Protein AF-E0QM91-F1 (afdb_monomer_lite)

Radius of gyration: 15.09 Å; chains: 1; bounding box: 38×34×33 Å

pLDDT: mean 83.11, std 16.15, range [39.44, 97.19]

Structure (mmCIF, N/CA/C/O backbone):
data_AF-E0QM91-F1
#
_entry.id   AF-E0QM91-F1
#
loop_
_atom_site.group_PDB
_atom_site.id
_atom_site.type_symbol
_atom_site.label_atom_id
_atom_site.label_alt_id
_atom_site.label_comp_id
_atom_site.label_asym_id
_atom_site.label_entity_id
_atom_site.label_seq_id
_atom_site.pdbx_PDB_ins_code
_atom_site.Cartn_x
_atom_site.Cartn_y
_atom_site.Cartn_z
_atom_site.occupancy
_atom_site.B_iso_or_equiv
_atom_site.auth_seq_id
_atom_site.auth_comp_id
_atom_site.auth_asym_id
_atom_site.auth_atom_id
_atom_site.pdbx_PDB_model_num
ATOM 1 N N . MET A 1 1 ? -12.490 -4.881 -12.254 1.00 43.03 1 MET A N 1
ATOM 2 C CA . MET A 1 1 ? -11.161 -4.241 -12.422 1.00 43.03 1 MET A CA 1
ATOM 3 C C . MET A 1 1 ? -10.152 -4.594 -11.308 1.00 43.03 1 MET A C 1
ATOM 5 O O . MET A 1 1 ? -9.103 -3.972 -11.248 1.00 43.03 1 MET A O 1
ATOM 9 N N . GLN A 1 2 ? -10.415 -5.591 -10.444 1.00 42.97 2 GLN A N 1
ATOM 10 C CA . GLN A 1 2 ? -9.441 -6.113 -9.457 1.00 42.97 2 GLN A CA 1
ATOM 11 C C . GLN A 1 2 ? -8.647 -7.316 -10.002 1.00 42.97 2 GLN A C 1
ATOM 13 O O . GLN A 1 2 ? -7.435 -7.373 -9.828 1.00 42.97 2 GLN A O 1
ATOM 18 N N . ASP A 1 3 ? -9.294 -8.170 -10.799 1.00 46.38 3 ASP A N 1
ATOM 19 C CA . ASP A 1 3 ? -8.733 -9.410 -11.367 1.00 46.38 3 ASP A CA 1
ATOM 20 C C . ASP A 1 3 ? -7.465 -9.205 -12.237 1.00 46.38 3 ASP A C 1
ATOM 22 O O . ASP A 1 3 ? -6.565 -10.039 -12.276 1.00 46.38 3 ASP A O 1
ATOM 26 N N . SER A 1 4 ? -7.320 -8.043 -12.893 1.00 54.34 4 SER A N 1
ATOM 27 C CA . SER A 1 4 ? -6.125 -7.731 -13.698 1.00 54.34 4 SER A CA 1
ATOM 28 C C . SER A 1 4 ? -4.903 -7.340 -12.861 1.00 54.34 4 SER A C 1
ATOM 30 O O . SER A 1 4 ? -3.783 -7.493 -13.336 1.00 54.34 4 SER A O 1
ATOM 32 N N . LYS A 1 5 ? -5.089 -6.821 -11.639 1.00 54.06 5 LYS A N 1
ATOM 33 C CA . LYS A 1 5 ? -3.975 -6.474 -10.739 1.00 54.06 5 LYS A CA 1
ATOM 34 C C . LYS A 1 5 ? -3.502 -7.694 -9.950 1.00 54.06 5 LYS A C 1
ATOM 36 O O . LYS A 1 5 ? -2.310 -7.849 -9.720 1.00 54.06 5 LYS A O 1
ATOM 41 N N . GLU A 1 6 ? -4.422 -8.590 -9.606 1.00 56.53 6 GLU A N 1
ATOM 42 C CA . GLU A 1 6 ? -4.122 -9.834 -8.891 1.00 56.53 6 GLU A CA 1
ATOM 43 C C . GLU A 1 6 ? -3.217 -10.765 -9.713 1.00 56.53 6 GLU A C 1
ATOM 45 O O . GLU A 1 6 ? -2.222 -11.274 -9.199 1.00 56.53 6 GLU A O 1
ATOM 50 N N . LYS A 1 7 ? -3.472 -10.886 -11.023 1.00 57.78 7 LYS A N 1
ATOM 51 C CA . LYS A 1 7 ? -2.634 -11.673 -11.947 1.00 57.78 7 LYS A CA 1
ATOM 52 C C . LYS A 1 7 ? -1.210 -11.124 -12.097 1.00 57.78 7 LYS A C 1
ATOM 54 O O . LYS A 1 7 ? -0.276 -11.908 -12.243 1.00 57.78 7 LYS A O 1
ATOM 59 N N . ARG A 1 8 ? -1.033 -9.800 -11.998 1.00 65.06 8 ARG A N 1
ATOM 60 C CA . ARG A 1 8 ? 0.285 -9.133 -12.041 1.00 65.06 8 ARG A CA 1
ATOM 61 C C . ARG A 1 8 ? 1.116 -9.415 -10.793 1.00 65.06 8 ARG A C 1
ATOM 63 O O . ARG A 1 8 ? 2.322 -9.615 -10.875 1.00 65.06 8 ARG A O 1
ATOM 70 N N . VAL A 1 9 ? 0.473 -9.495 -9.627 1.00 59.69 9 VAL A N 1
ATOM 71 C CA . VAL A 1 9 ? 1.171 -9.864 -8.387 1.00 59.69 9 VAL A CA 1
ATOM 72 C C . VAL A 1 9 ? 1.727 -11.283 -8.487 1.00 59.69 9 VAL A C 1
ATOM 74 O O . VAL A 1 9 ? 2.827 -11.518 -8.013 1.00 59.69 9 VAL A O 1
ATOM 77 N N . LEU A 1 10 ? 1.031 -12.215 -9.142 1.00 57.16 10 LEU A N 1
ATOM 78 C CA . LEU A 1 10 ? 1.484 -13.604 -9.283 1.00 57.16 10 LEU A CA 1
ATOM 79 C C . LEU A 1 10 ? 2.685 -13.776 -10.237 1.00 57.16 10 LEU A C 1
ATOM 81 O O . LEU A 1 10 ? 3.528 -14.639 -9.989 1.00 57.16 10 LEU A O 1
ATOM 85 N N . SER A 1 11 ? 2.801 -12.969 -11.300 1.00 53.53 11 SER A N 1
ATOM 86 C CA . SER A 1 11 ? 3.925 -13.039 -12.256 1.00 53.53 11 SER A CA 1
ATOM 87 C C . SER A 1 11 ? 5.236 -12.488 -11.671 1.00 53.53 11 SER A C 1
ATOM 89 O O . SER A 1 11 ? 6.311 -13.031 -11.933 1.00 53.53 11 SER A O 1
ATOM 91 N N . ALA A 1 12 ? 5.147 -11.462 -10.821 1.00 55.25 12 ALA A N 1
ATOM 92 C CA . ALA A 1 12 ? 6.276 -10.762 -10.202 1.00 55.25 12 ALA A CA 1
ATOM 93 C C . ALA A 1 12 ? 7.141 -11.627 -9.260 1.00 55.25 12 ALA A C 1
ATOM 95 O O . ALA A 1 12 ? 8.349 -11.419 -9.113 1.00 55.25 12 ALA A O 1
ATOM 96 N N . VAL A 1 13 ? 6.514 -12.609 -8.607 1.00 50.59 13 VAL A N 1
ATOM 97 C CA . VAL A 1 13 ? 7.050 -13.370 -7.456 1.00 50.59 13 VAL A CA 1
ATOM 98 C C . VAL A 1 13 ? 8.204 -14.285 -7.820 1.00 50.59 13 VAL A C 1
ATOM 100 O O . VAL A 1 13 ? 9.036 -14.611 -6.979 1.00 50.59 13 VAL A O 1
ATOM 103 N N . TRP A 1 14 ? 8.312 -14.663 -9.088 1.00 45.75 14 TRP A N 1
ATOM 104 C CA . TRP A 1 14 ? 9.336 -15.596 -9.538 1.00 45.75 14 TRP A CA 1
ATOM 105 C C . TRP A 1 14 ? 10.741 -14.981 -9.631 1.00 45.75 14 TRP A C 1
ATOM 107 O O . TRP A 1 14 ? 11.690 -15.699 -9.944 1.00 45.75 14 TRP A O 1
ATOM 117 N N . ARG A 1 15 ? 10.919 -13.673 -9.375 1.00 53.00 15 ARG A N 1
ATOM 118 C CA . ARG A 1 15 ? 12.205 -12.992 -9.626 1.00 53.00 15 ARG A CA 1
ATOM 119 C C . ARG A 1 15 ? 12.658 -11.985 -8.560 1.00 53.00 15 ARG A C 1
ATOM 121 O O . ARG A 1 15 ? 13.628 -11.269 -8.789 1.00 53.00 15 ARG A O 1
ATOM 128 N N . THR A 1 16 ? 12.033 -11.902 -7.390 1.00 48.38 16 THR A N 1
ATOM 129 C CA . THR A 1 16 ? 12.380 -10.931 -6.329 1.00 48.38 16 THR A CA 1
ATOM 130 C C . THR A 1 16 ? 13.664 -11.309 -5.581 1.00 48.38 16 THR A C 1
ATOM 132 O O . THR A 1 16 ? 13.635 -11.858 -4.486 1.00 48.38 16 THR A O 1
ATOM 135 N N . GLY A 1 17 ? 14.828 -11.019 -6.172 1.00 45.28 17 GLY A N 1
ATOM 136 C CA . GLY A 1 17 ? 16.108 -11.389 -5.556 1.00 45.28 17 GLY A CA 1
ATOM 137 C C . GLY A 1 17 ? 17.348 -10.581 -5.936 1.00 45.28 17 GLY A C 1
ATOM 138 O O . GLY A 1 17 ? 18.447 -11.071 -5.690 1.00 45.28 17 GLY A O 1
ATOM 139 N N . ARG A 1 18 ? 17.251 -9.380 -6.532 1.00 51.16 18 ARG A N 1
ATOM 140 C CA . ARG A 1 18 ? 18.454 -8.578 -6.854 1.00 51.16 18 ARG A CA 1
ATOM 141 C C . ARG A 1 18 ? 18.307 -7.074 -6.598 1.00 51.16 18 ARG A C 1
ATOM 143 O O . ARG A 1 18 ? 17.949 -6.314 -7.480 1.00 51.16 18 ARG A O 1
ATOM 150 N N . GLY A 1 19 ? 18.666 -6.692 -5.371 1.00 53.88 19 GLY A N 1
ATOM 151 C CA . GLY A 1 19 ? 19.575 -5.585 -5.047 1.00 53.88 19 GLY A CA 1
ATOM 152 C C . GLY A 1 19 ? 19.335 -4.211 -5.676 1.00 53.88 19 GLY A C 1
ATOM 153 O O . GLY A 1 19 ? 19.836 -3.914 -6.754 1.00 53.88 19 GLY A O 1
ATOM 154 N N . SER A 1 20 ? 18.742 -3.326 -4.885 1.00 55.28 20 SER A N 1
ATOM 155 C CA . SER A 1 20 ? 18.728 -1.876 -5.059 1.00 55.28 20 SER A CA 1
ATOM 156 C C . SER A 1 20 ? 20.150 -1.287 -5.001 1.00 55.28 20 SER A C 1
ATOM 158 O O . SER A 1 20 ? 20.739 -1.095 -3.936 1.00 55.28 20 SER A O 1
ATOM 160 N N . ARG A 1 21 ? 20.723 -1.000 -6.174 1.00 51.53 21 ARG A N 1
ATOM 161 C CA . ARG A 1 21 ? 21.932 -0.180 -6.371 1.00 51.53 21 ARG A CA 1
ATOM 162 C C . ARG A 1 21 ? 21.663 0.872 -7.448 1.00 51.53 21 ARG A C 1
ATOM 164 O O . ARG A 1 21 ? 20.679 0.786 -8.174 1.00 51.53 21 ARG A O 1
ATOM 171 N N . HIS A 1 22 ? 22.520 1.893 -7.480 1.00 39.44 22 HIS A N 1
ATOM 172 C CA . HIS A 1 22 ? 22.502 3.038 -8.398 1.00 39.44 22 HIS A CA 1
ATOM 173 C C . HIS A 1 22 ? 21.945 2.662 -9.79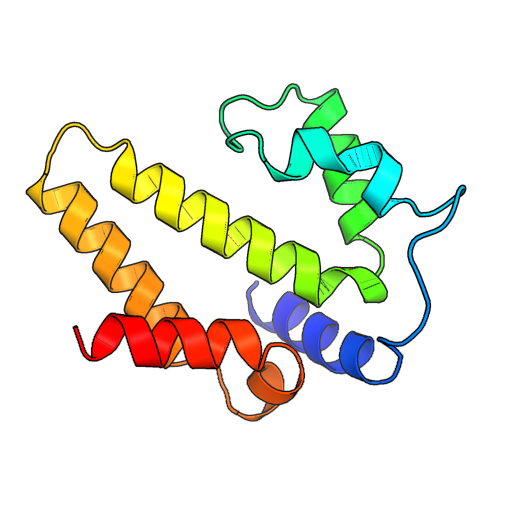0 1.00 39.44 22 HIS A C 1
ATOM 175 O O . HIS A 1 22 ? 22.551 1.859 -10.490 1.00 39.44 22 HIS A O 1
ATOM 181 N N . GLY A 1 23 ? 20.774 3.202 -10.152 1.00 59.69 23 GLY A N 1
ATOM 182 C CA . GLY A 1 23 ? 20.027 2.817 -11.364 1.00 59.69 23 GLY A CA 1
ATOM 183 C C . GLY A 1 23 ? 18.671 2.149 -11.099 1.00 59.69 23 GLY A C 1
ATOM 184 O O . GLY A 1 23 ? 17.866 2.057 -12.017 1.00 59.69 23 GLY A O 1
ATOM 185 N N . ASP A 1 24 ? 18.386 1.746 -9.856 1.00 76.12 24 ASP A N 1
ATOM 186 C CA . ASP A 1 24 ? 17.076 1.211 -9.461 1.00 76.12 24 ASP A CA 1
ATOM 187 C C . ASP A 1 24 ? 15.958 2.280 -9.570 1.00 76.12 24 ASP A C 1
ATOM 189 O O . ASP A 1 24 ? 16.018 3.301 -8.863 1.00 76.12 24 ASP A O 1
ATOM 193 N N . PRO A 1 25 ? 14.918 2.058 -10.403 1.00 82.75 25 PRO A N 1
ATOM 194 C CA . PRO A 1 25 ? 13.767 2.953 -10.517 1.00 82.75 25 PRO A CA 1
ATOM 195 C C . PRO A 1 25 ? 13.094 3.269 -9.171 1.00 82.75 25 PRO A C 1
ATOM 197 O O . PRO A 1 25 ? 12.672 4.410 -8.954 1.00 82.75 25 PRO A O 1
ATOM 200 N N . LEU A 1 26 ? 13.068 2.319 -8.223 1.00 84.62 26 LEU A N 1
ATOM 201 C CA . LEU A 1 26 ? 12.501 2.517 -6.882 1.00 84.62 26 LEU A CA 1
ATOM 202 C C . LEU A 1 26 ? 13.287 3.540 -6.062 1.00 84.62 26 LEU A C 1
ATOM 204 O O . LEU A 1 26 ? 12.701 4.329 -5.310 1.00 84.62 26 LEU A O 1
ATOM 208 N N . TYR A 1 27 ? 14.612 3.578 -6.218 1.00 85.19 27 TYR A N 1
ATOM 209 C CA . TYR A 1 27 ? 15.448 4.558 -5.530 1.00 85.19 27 TYR A CA 1
ATOM 210 C C . TYR A 1 27 ? 15.065 5.988 -5.944 1.00 85.19 27 TYR A C 1
ATOM 212 O O . TYR A 1 27 ? 14.968 6.881 -5.098 1.00 85.19 27 TYR A O 1
ATOM 220 N N . GLY A 1 28 ? 14.742 6.186 -7.228 1.00 85.12 28 GLY A N 1
ATOM 221 C CA . GLY A 1 28 ? 14.328 7.469 -7.803 1.00 85.12 28 GLY A CA 1
ATOM 222 C C . GLY A 1 28 ? 12.937 7.968 -7.385 1.00 85.12 28 GLY A C 1
ATOM 223 O O . GLY A 1 28 ? 12.635 9.147 -7.608 1.00 85.12 28 GLY A O 1
ATOM 224 N N . VAL A 1 29 ? 12.102 7.111 -6.782 1.00 90.06 29 VAL A N 1
ATOM 225 C CA . VAL A 1 29 ? 10.752 7.447 -6.277 1.00 90.06 29 VAL A CA 1
ATOM 226 C C . VAL A 1 29 ? 10.593 7.232 -4.768 1.00 90.06 29 VAL A C 1
ATOM 228 O O . VAL A 1 29 ? 9.508 7.419 -4.220 1.00 90.06 29 VAL A O 1
ATOM 231 N N . ARG A 1 30 ? 11.677 6.921 -4.043 1.00 89.12 30 ARG A N 1
ATOM 232 C CA . ARG A 1 30 ? 11.662 6.633 -2.595 1.00 89.12 30 ARG A CA 1
ATOM 233 C C . ARG A 1 30 ? 10.962 7.696 -1.742 1.00 89.12 30 ARG A C 1
ATOM 235 O O . ARG A 1 30 ? 10.358 7.357 -0.725 1.00 89.12 30 ARG A O 1
ATOM 242 N N . ARG A 1 31 ? 11.077 8.980 -2.102 1.00 90.56 31 ARG A N 1
ATOM 243 C CA . ARG A 1 31 ? 10.384 10.068 -1.389 1.00 90.56 31 ARG A CA 1
ATOM 244 C C . ARG A 1 31 ? 8.884 10.034 -1.677 1.00 90.56 31 ARG A C 1
ATOM 246 O O . ARG A 1 31 ? 8.101 10.060 -0.737 1.00 90.56 31 ARG A O 1
ATOM 253 N N . THR A 1 32 ? 8.515 9.890 -2.948 1.00 92.88 32 THR A N 1
ATOM 254 C CA . THR A 1 32 ? 7.132 9.777 -3.430 1.00 92.88 32 THR A CA 1
ATOM 255 C C . THR A 1 32 ? 6.394 8.609 -2.780 1.00 92.88 32 THR A C 1
ATOM 257 O O . THR A 1 32 ? 5.265 8.775 -2.333 1.00 92.88 32 THR A O 1
ATOM 260 N N . LEU A 1 33 ? 7.066 7.465 -2.608 1.00 90.88 33 LEU A N 1
ATOM 261 C CA . LEU A 1 33 ? 6.512 6.285 -1.934 1.00 90.88 33 LEU A CA 1
ATOM 262 C C . LEU A 1 33 ? 6.049 6.552 -0.489 1.00 90.88 33 LEU A C 1
ATOM 264 O O . LEU A 1 33 ? 5.182 5.849 0.014 1.00 90.88 33 LEU A O 1
ATOM 268 N N . LYS A 1 34 ? 6.602 7.551 0.203 1.00 89.06 34 LYS A N 1
ATOM 269 C CA . LYS A 1 34 ? 6.212 7.876 1.590 1.00 89.06 34 LYS A CA 1
ATOM 270 C C . LYS A 1 34 ? 5.259 9.058 1.682 1.00 89.06 34 LYS A C 1
ATOM 272 O O . LYS A 1 34 ? 4.717 9.333 2.750 1.00 89.06 34 LYS A O 1
ATOM 277 N N . THR A 1 35 ? 5.098 9.792 0.592 1.00 91.06 35 THR A N 1
ATOM 278 C CA . THR A 1 35 ? 4.185 10.923 0.540 1.00 91.06 35 THR A CA 1
ATOM 279 C C . THR A 1 35 ? 2.756 10.398 0.439 1.00 91.06 35 THR A C 1
ATOM 281 O O . THR A 1 35 ? 2.494 9.390 -0.217 1.00 91.06 35 THR A O 1
ATOM 284 N N . GLY A 1 36 ? 1.824 11.065 1.121 1.00 86.81 36 GLY A N 1
ATOM 285 C CA . GLY A 1 36 ? 0.406 10.735 0.999 1.00 86.81 36 GLY A CA 1
ATOM 286 C C . GLY A 1 36 ? -0.056 10.934 -0.443 1.00 86.81 36 GLY A C 1
ATOM 287 O O . GLY A 1 36 ? 0.302 11.948 -1.037 1.00 86.81 36 GLY A O 1
ATOM 288 N N . ALA A 1 37 ? -0.852 10.017 -0.992 1.00 87.75 37 ALA A N 1
ATOM 289 C CA . ALA A 1 37 ? -1.326 10.091 -2.378 1.00 87.75 37 ALA A CA 1
ATOM 290 C C . ALA A 1 37 ? -2.028 11.428 -2.691 1.00 87.75 37 ALA A C 1
ATOM 292 O O . ALA A 1 37 ? -1.870 11.984 -3.769 1.00 87.75 37 ALA A O 1
ATOM 293 N N . ASN A 1 38 ? -2.715 12.001 -1.700 1.00 86.56 38 ASN A N 1
ATOM 294 C CA . ASN A 1 38 ? -3.394 13.294 -1.788 1.00 86.56 38 ASN A CA 1
ATOM 295 C C . ASN A 1 38 ? -2.463 14.525 -1.771 1.00 86.56 38 ASN A C 1
ATOM 297 O O . ASN A 1 38 ? -2.945 15.649 -1.857 1.00 86.56 38 ASN A O 1
ATOM 301 N N . LEU A 1 39 ? -1.160 14.328 -1.570 1.00 88.38 39 LEU A N 1
ATOM 302 C CA . LEU A 1 39 ? -0.138 15.380 -1.522 1.00 88.38 39 LEU A CA 1
ATOM 303 C C . LEU A 1 39 ? 0.847 15.276 -2.692 1.00 88.38 39 LEU A C 1
ATOM 305 O O . LEU A 1 39 ? 1.808 16.044 -2.750 1.00 88.38 39 LEU A O 1
ATOM 309 N N . LEU A 1 40 ? 0.655 14.301 -3.580 1.00 90.88 40 LEU A N 1
ATOM 310 C CA . LEU A 1 40 ? 1.485 14.143 -4.761 1.00 90.88 40 LEU A CA 1
ATOM 311 C C . LEU A 1 40 ? 1.098 15.179 -5.808 1.00 90.88 40 LEU A C 1
ATOM 313 O O . LEU A 1 40 ? -0.082 15.417 -6.058 1.00 90.88 40 LEU A O 1
ATOM 317 N N . THR A 1 41 ? 2.103 15.775 -6.442 1.00 94.56 41 THR A N 1
ATOM 318 C CA . THR A 1 41 ? 1.867 16.500 -7.690 1.00 94.56 41 THR A CA 1
ATOM 319 C C . THR A 1 41 ? 1.578 15.504 -8.809 1.00 94.56 41 THR A C 1
ATOM 321 O O . THR A 1 41 ? 2.023 14.358 -8.755 1.00 94.56 41 THR A O 1
ATOM 324 N N . GLU A 1 42 ? 0.888 15.948 -9.855 1.00 92.31 42 GLU A N 1
ATOM 325 C CA . GLU A 1 42 ? 0.584 15.123 -11.032 1.00 92.31 42 GLU A CA 1
ATOM 326 C C . GLU A 1 42 ? 1.844 14.447 -11.599 1.00 92.31 42 GLU A C 1
ATOM 328 O O . GLU A 1 42 ? 1.922 13.225 -11.663 1.00 92.31 42 GLU A O 1
ATOM 333 N N . LYS A 1 43 ? 2.919 15.217 -11.810 1.00 93.12 43 LYS A N 1
ATOM 334 C CA . LYS A 1 43 ? 4.223 14.691 -12.257 1.00 93.12 43 LYS A CA 1
ATOM 335 C C . LYS A 1 43 ? 4.826 13.638 -11.319 1.00 93.12 43 LYS A C 1
ATOM 337 O O . LYS A 1 43 ? 5.564 12.756 -11.754 1.00 93.12 43 LYS A O 1
ATOM 342 N N . GLN A 1 44 ? 4.593 13.751 -10.008 1.00 93.44 44 GLN A N 1
ATOM 343 C CA . GLN A 1 44 ? 5.064 12.754 -9.042 1.00 93.44 44 GLN A CA 1
ATOM 344 C C . GLN A 1 44 ? 4.236 11.471 -9.113 1.00 93.44 44 GLN A C 1
ATOM 346 O O . GLN A 1 44 ? 4.817 10.392 -8.985 1.00 93.44 44 GLN A O 1
ATOM 351 N N . ALA A 1 45 ? 2.921 11.594 -9.309 1.00 92.56 45 ALA A N 1
ATOM 352 C CA . ALA A 1 45 ? 2.021 10.467 -9.504 1.00 92.56 45 ALA A CA 1
ATOM 353 C C . ALA A 1 45 ? 2.362 9.717 -10.800 1.00 92.56 45 ALA A C 1
ATOM 355 O O . ALA A 1 45 ? 2.627 8.522 -10.736 1.00 92.56 45 ALA A O 1
ATOM 356 N N . GLU A 1 46 ? 2.520 10.418 -11.925 1.00 92.88 46 GLU A N 1
ATOM 357 C CA . GLU A 1 46 ? 2.918 9.831 -13.215 1.00 92.88 46 GLU A CA 1
ATOM 358 C C . GLU A 1 46 ? 4.241 9.063 -13.119 1.00 92.88 46 GLU A C 1
ATOM 360 O O . GLU A 1 46 ? 4.359 7.924 -13.572 1.00 92.88 46 GLU A O 1
ATOM 365 N N . LYS A 1 47 ? 5.255 9.657 -12.476 1.00 91.62 47 LYS A N 1
ATOM 366 C CA . LYS A 1 47 ? 6.548 8.989 -12.283 1.00 91.62 47 LYS A CA 1
ATOM 367 C C . LYS A 1 47 ? 6.410 7.725 -11.434 1.00 91.62 47 LYS A C 1
ATOM 369 O O . LYS A 1 47 ? 7.126 6.754 -11.663 1.00 91.62 47 LYS A O 1
ATOM 374 N N . LEU A 1 48 ? 5.537 7.746 -10.429 1.00 92.69 48 LEU A N 1
ATOM 375 C CA . LEU A 1 48 ? 5.290 6.591 -9.575 1.00 92.69 48 LEU A CA 1
ATOM 376 C C . LEU A 1 48 ? 4.542 5.487 -10.335 1.00 92.69 48 LEU A C 1
ATOM 378 O O . LEU A 1 48 ? 4.933 4.327 -10.249 1.00 92.69 48 LEU A O 1
ATOM 382 N N . GLU A 1 49 ? 3.530 5.850 -11.122 1.00 91.88 49 GLU A N 1
ATOM 383 C CA . GLU A 1 49 ? 2.793 4.928 -11.990 1.00 91.88 49 GLU A CA 1
ATOM 384 C C . GLU A 1 49 ? 3.704 4.279 -13.035 1.00 91.88 49 GLU A C 1
ATOM 386 O O . GLU A 1 49 ? 3.644 3.067 -13.221 1.00 91.88 49 GLU A O 1
ATOM 391 N N . ALA A 1 50 ? 4.620 5.042 -13.640 1.00 92.00 50 ALA A N 1
ATOM 392 C CA . ALA A 1 50 ? 5.614 4.504 -14.567 1.00 92.00 50 ALA A CA 1
ATOM 393 C C . ALA A 1 50 ? 6.520 3.445 -13.912 1.00 92.00 50 ALA A C 1
ATOM 395 O O . ALA A 1 50 ? 6.884 2.463 -14.553 1.00 92.00 50 ALA A O 1
ATOM 396 N N . VAL A 1 51 ? 6.862 3.606 -12.627 1.00 90.50 51 VAL A N 1
ATOM 397 C CA . VAL A 1 51 ? 7.628 2.597 -11.874 1.00 90.50 51 VAL A CA 1
ATOM 398 C C . VAL A 1 51 ? 6.775 1.363 -11.568 1.00 90.50 51 VAL A C 1
ATOM 400 O O . VAL A 1 51 ? 7.276 0.245 -11.668 1.00 90.50 51 VAL A O 1
ATOM 403 N N . PHE A 1 52 ? 5.497 1.542 -11.229 1.00 90.75 52 PHE A N 1
ATOM 404 C CA . PHE A 1 52 ? 4.560 0.443 -10.963 1.00 90.75 52 PHE A CA 1
ATOM 405 C C . PHE A 1 52 ? 4.042 -0.265 -12.221 1.00 90.75 52 PHE A C 1
ATOM 407 O O . PHE A 1 52 ? 3.412 -1.317 -12.111 1.00 90.75 52 PHE A O 1
ATOM 414 N N . ALA A 1 53 ? 4.301 0.269 -13.415 1.00 89.62 53 ALA A N 1
ATOM 415 C CA . ALA A 1 53 ? 3.996 -0.411 -14.670 1.00 89.62 53 ALA A CA 1
ATOM 416 C C . ALA A 1 53 ? 4.808 -1.709 -14.833 1.00 89.62 53 ALA A C 1
ATOM 418 O O . ALA A 1 53 ? 4.323 -2.656 -15.449 1.00 89.62 53 ALA A O 1
ATOM 419 N N . ASP A 1 54 ? 6.002 -1.780 -14.236 1.00 85.69 54 ASP A N 1
ATOM 420 C CA . ASP A 1 54 ? 6.787 -3.010 -14.162 1.00 85.69 54 ASP A CA 1
ATOM 421 C C . ASP A 1 54 ? 6.168 -3.977 -13.143 1.00 85.69 54 ASP A C 1
ATOM 423 O O . ASP A 1 54 ? 6.054 -3.667 -11.952 1.00 85.69 54 ASP A O 1
ATOM 427 N N . ASP A 1 55 ? 5.799 -5.173 -13.605 1.00 81.25 55 ASP A N 1
ATOM 428 C CA . ASP A 1 55 ? 5.268 -6.235 -12.753 1.00 81.25 55 ASP A CA 1
ATOM 429 C C . ASP A 1 55 ? 6.232 -6.586 -11.612 1.00 81.25 55 ASP A C 1
ATOM 431 O O . ASP A 1 55 ? 5.776 -6.917 -10.523 1.00 81.25 55 ASP A O 1
ATOM 435 N N . PHE A 1 56 ? 7.549 -6.412 -11.781 1.00 80.56 56 PHE A N 1
ATOM 436 C CA . PHE A 1 56 ? 8.527 -6.600 -10.706 1.00 80.56 56 PHE A CA 1
ATOM 437 C C . PHE 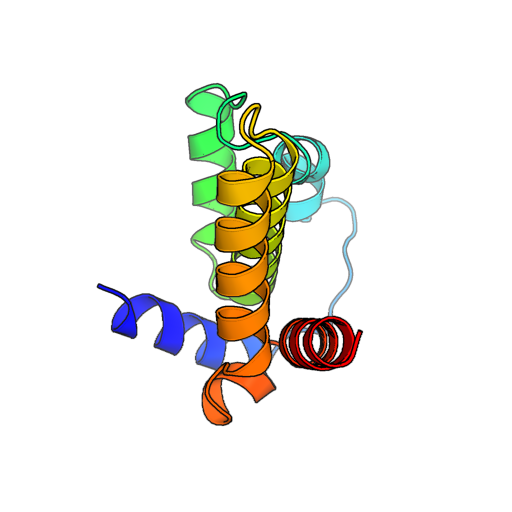A 1 56 ? 8.229 -5.751 -9.457 1.00 80.56 56 PHE A C 1
ATOM 439 O O . PHE A 1 56 ? 8.550 -6.150 -8.335 1.00 80.56 56 PHE A O 1
ATOM 446 N N . HIS A 1 57 ? 7.572 -4.602 -9.627 1.00 86.19 57 HIS A N 1
ATOM 447 C CA . HIS A 1 57 ? 7.202 -3.699 -8.541 1.00 86.19 57 HIS A CA 1
ATOM 448 C C . HIS A 1 57 ? 5.765 -3.883 -8.043 1.00 86.19 57 HIS A C 1
ATOM 450 O O . HIS A 1 57 ? 5.345 -3.136 -7.158 1.00 86.19 57 HIS A O 1
ATOM 456 N N . ALA A 1 58 ? 5.021 -4.887 -8.518 1.00 85.38 58 ALA A N 1
ATOM 457 C CA . ALA A 1 58 ? 3.642 -5.134 -8.091 1.00 85.38 58 ALA A CA 1
ATOM 458 C C . ALA A 1 58 ? 3.523 -5.345 -6.568 1.00 85.38 58 ALA A C 1
ATOM 460 O O .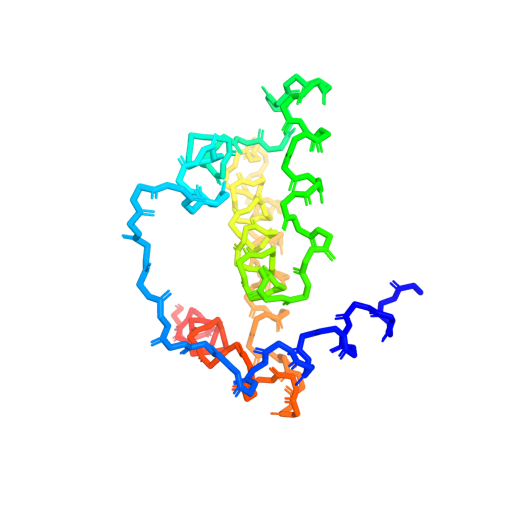 ALA A 1 58 ? 2.572 -4.880 -5.935 1.00 85.38 58 ALA A O 1
ATOM 461 N N . CYS A 1 59 ? 4.516 -5.990 -5.943 1.00 84.62 59 CYS A N 1
ATOM 462 C CA . CYS A 1 59 ? 4.540 -6.158 -4.490 1.00 84.62 59 CYS A CA 1
ATOM 463 C C . CYS A 1 59 ? 4.746 -4.835 -3.737 1.00 84.62 59 CYS A C 1
ATOM 465 O O . CYS A 1 59 ? 4.152 -4.613 -2.678 1.00 84.62 59 CYS A O 1
ATOM 467 N N . VAL A 1 60 ? 5.533 -3.925 -4.314 1.00 89.25 60 VAL A N 1
ATOM 468 C CA . VAL A 1 60 ? 5.770 -2.586 -3.772 1.00 89.25 60 VAL A CA 1
ATOM 469 C C . VAL A 1 60 ? 4.541 -1.699 -3.972 1.00 89.25 60 VAL A C 1
ATOM 471 O O . VAL A 1 60 ? 4.179 -0.980 -3.044 1.00 89.25 60 VAL A O 1
ATOM 474 N N . GLU A 1 61 ? 3.860 -1.791 -5.120 1.00 91.06 61 GLU A N 1
ATOM 475 C CA . GLU A 1 61 ? 2.575 -1.118 -5.368 1.00 91.06 61 GLU A CA 1
ATOM 476 C C . GLU A 1 61 ? 1.545 -1.535 -4.308 1.00 91.06 61 GLU A C 1
ATOM 478 O O . GLU A 1 61 ? 0.950 -0.683 -3.648 1.00 91.06 61 GLU A O 1
ATOM 483 N N . ALA A 1 62 ? 1.389 -2.841 -4.066 1.00 90.50 62 ALA A N 1
ATOM 484 C CA . ALA A 1 62 ? 0.452 -3.360 -3.069 1.00 90.50 62 ALA A CA 1
ATOM 485 C C . ALA A 1 62 ? 0.770 -2.866 -1.645 1.00 90.50 62 ALA A C 1
ATOM 487 O O . ALA A 1 62 ? -0.134 -2.481 -0.892 1.00 90.50 62 ALA A O 1
ATOM 488 N N . ALA A 1 63 ? 2.053 -2.838 -1.270 1.00 91.31 63 ALA A N 1
ATOM 489 C CA . ALA A 1 63 ? 2.488 -2.310 0.020 1.00 91.31 63 ALA A CA 1
ATOM 490 C C . ALA A 1 63 ? 2.248 -0.796 0.132 1.00 91.31 63 ALA A C 1
ATOM 492 O O . ALA A 1 63 ? 1.800 -0.320 1.177 1.00 91.31 63 ALA A O 1
ATOM 493 N N . TRP A 1 64 ? 2.496 -0.048 -0.946 1.00 94.25 64 TRP A N 1
ATOM 494 C CA . TRP A 1 64 ? 2.247 1.388 -1.010 1.00 94.25 64 TRP A CA 1
ATOM 495 C C . TRP A 1 64 ? 0.759 1.705 -0.854 1.00 94.25 64 TRP A C 1
ATOM 497 O O . TRP A 1 64 ? 0.414 2.495 0.018 1.00 94.25 64 TRP A O 1
ATOM 507 N N . ILE A 1 65 ? -0.127 1.042 -1.605 1.00 93.62 65 ILE A N 1
ATOM 508 C CA . ILE A 1 65 ? -1.587 1.214 -1.486 1.00 93.62 65 ILE A CA 1
ATOM 509 C C . ILE A 1 65 ? -2.043 0.939 -0.050 1.00 93.62 65 ILE A C 1
ATOM 511 O O . ILE A 1 65 ? -2.749 1.749 0.545 1.00 93.62 65 ILE A O 1
ATOM 515 N N . SER A 1 66 ? -1.572 -0.161 0.543 1.00 93.00 66 SER A N 1
ATOM 516 C CA . SER A 1 66 ? -1.906 -0.515 1.928 1.00 93.00 66 SER A CA 1
ATOM 517 C C . SER A 1 66 ? -1.471 0.578 2.910 1.00 93.00 66 SER A C 1
ATOM 519 O O . SER A 1 66 ? -2.230 0.960 3.799 1.00 93.00 66 SER A O 1
ATOM 521 N N . TYR A 1 67 ? -0.266 1.126 2.730 1.00 93.38 67 TYR A N 1
ATOM 522 C CA . TYR A 1 67 ? 0.225 2.251 3.523 1.00 93.38 67 TYR A CA 1
ATOM 523 C C . TYR A 1 67 ? -0.642 3.508 3.349 1.00 93.38 67 TYR A C 1
ATOM 525 O O . TYR A 1 67 ? -0.956 4.171 4.341 1.00 93.38 67 TYR A O 1
ATOM 533 N N . GLN A 1 68 ? -1.065 3.824 2.121 1.00 94.81 68 GLN A N 1
ATOM 534 C CA . GLN A 1 68 ? -1.938 4.968 1.849 1.00 94.81 68 GLN A CA 1
ATOM 535 C C . GLN A 1 68 ? -3.303 4.816 2.524 1.00 94.81 68 GLN A C 1
ATOM 537 O O . GLN A 1 68 ? -3.755 5.758 3.177 1.00 94.81 68 GLN A O 1
ATOM 542 N N . ASP A 1 69 ? -3.920 3.635 2.449 1.00 94.75 69 ASP A N 1
ATOM 543 C CA . ASP A 1 69 ? -5.203 3.365 3.103 1.00 94.75 69 ASP A CA 1
ATOM 544 C C . ASP A 1 69 ? -5.094 3.518 4.630 1.00 94.75 69 ASP A C 1
ATOM 546 O O . ASP A 1 69 ? -5.942 4.151 5.267 1.00 94.75 69 ASP A O 1
ATOM 550 N N . MET A 1 70 ? -4.009 3.010 5.231 1.00 94.25 70 MET A N 1
ATOM 551 C CA . MET A 1 70 ? -3.738 3.190 6.662 1.00 94.25 70 MET A CA 1
ATOM 552 C C . MET A 1 70 ? -3.570 4.669 7.020 1.00 94.25 70 MET A C 1
ATOM 554 O O . MET A 1 70 ? -4.173 5.149 7.980 1.00 94.25 70 MET A O 1
ATOM 558 N N . MET A 1 71 ? -2.769 5.411 6.250 1.00 93.44 71 MET A N 1
ATOM 559 C CA . MET A 1 71 ? -2.564 6.846 6.457 1.00 93.44 71 MET A CA 1
ATOM 560 C C . MET A 1 71 ? -3.868 7.635 6.315 1.00 93.44 71 MET A C 1
ATOM 562 O O . MET A 1 71 ? -4.116 8.554 7.099 1.00 93.44 71 MET A O 1
ATOM 566 N N . HIS A 1 72 ? -4.711 7.274 5.348 1.00 94.12 72 HIS A N 1
ATOM 567 C CA . HIS A 1 72 ? -6.020 7.881 5.155 1.00 94.12 72 HIS A CA 1
ATOM 568 C C . HIS A 1 72 ? -6.927 7.646 6.366 1.00 94.12 72 HIS A C 1
ATOM 570 O O . HIS A 1 72 ? -7.526 8.599 6.863 1.00 94.12 72 HIS A O 1
ATOM 576 N N . ALA A 1 73 ? -6.968 6.418 6.892 1.00 95.31 73 ALA A N 1
ATOM 577 C CA . ALA A 1 73 ? -7.707 6.085 8.107 1.00 95.31 73 ALA A CA 1
ATOM 578 C C . ALA A 1 73 ? -7.205 6.875 9.330 1.00 95.31 73 ALA A C 1
ATOM 580 O O . ALA A 1 73 ? -8.009 7.444 10.069 1.00 95.31 73 ALA A O 1
ATOM 581 N N . TYR A 1 74 ? -5.883 6.975 9.517 1.00 93.44 74 TYR A N 1
ATOM 582 C CA . TYR A 1 74 ? -5.281 7.718 10.631 1.00 93.44 74 TYR A CA 1
ATOM 583 C C . TYR A 1 74 ? -5.547 9.225 10.584 1.00 93.44 74 TYR A C 1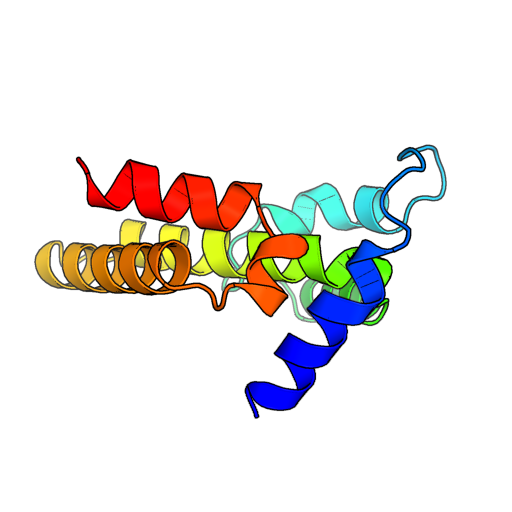
ATOM 585 O O . TYR A 1 74 ? -5.660 9.859 11.630 1.00 93.44 74 TYR A O 1
ATOM 593 N N . ARG A 1 75 ? -5.635 9.815 9.388 1.00 93.69 75 ARG A N 1
ATOM 594 C CA . ARG A 1 75 ? -5.853 11.259 9.207 1.00 93.69 75 ARG A CA 1
ATOM 595 C C . ARG A 1 75 ? -7.320 11.682 9.335 1.00 93.69 75 ARG A C 1
ATOM 597 O O . ARG A 1 75 ? -7.608 12.876 9.242 1.00 93.69 75 ARG A O 1
ATOM 604 N N . GLN A 1 76 ? -8.248 10.745 9.539 1.00 96.00 76 GLN A N 1
ATOM 605 C CA . GLN A 1 76 ? -9.661 11.077 9.701 1.00 96.00 76 GLN A CA 1
ATOM 606 C C . GLN A 1 76 ? -9.911 11.884 10.975 1.00 96.00 76 GLN A C 1
ATOM 608 O O . GLN A 1 76 ? -9.541 11.474 12.073 1.00 96.00 76 GLN A O 1
ATOM 613 N N . LYS A 1 77 ? -10.628 13.005 10.837 1.00 95.25 77 LYS A N 1
ATOM 614 C CA . LYS A 1 77 ? -11.080 13.811 11.984 1.00 95.25 77 LYS A CA 1
ATOM 615 C C . LYS A 1 77 ? -12.107 13.056 12.832 1.00 95.25 77 LYS A C 1
ATOM 617 O O . LYS A 1 77 ? -12.105 13.156 14.054 1.00 95.25 77 LYS A O 1
ATOM 622 N N . ASN A 1 78 ? -12.983 12.287 12.182 1.00 97.19 78 ASN A N 1
ATOM 623 C CA . ASN A 1 78 ? -13.938 11.431 12.871 1.00 97.19 78 ASN A CA 1
ATOM 624 C C . ASN A 1 78 ? -13.259 10.115 13.276 1.00 97.19 78 ASN A C 1
ATOM 626 O O . ASN A 1 78 ? -12.957 9.267 12.434 1.00 97.19 78 ASN A O 1
ATOM 630 N N . ARG A 1 79 ? -13.080 9.926 14.586 1.00 95.25 79 ARG A N 1
ATOM 631 C CA . ARG A 1 79 ? -12.424 8.747 15.163 1.00 95.25 79 ARG A CA 1
ATOM 632 C C . ARG A 1 79 ? -13.153 7.434 14.866 1.00 95.25 79 ARG A C 1
ATOM 634 O O . ARG A 1 79 ? -12.493 6.425 14.633 1.00 95.25 79 ARG A O 1
ATOM 641 N N . GLN A 1 80 ? -14.487 7.419 14.889 1.00 96.81 80 GLN A N 1
ATOM 642 C CA . GLN A 1 80 ? -15.255 6.201 14.605 1.00 96.81 80 GLN A CA 1
ATOM 643 C C . GLN A 1 80 ? -15.092 5.791 13.143 1.00 96.81 80 GLN A C 1
ATOM 645 O O . GLN A 1 80 ? -14.831 4.624 12.853 1.00 96.81 80 GLN A O 1
ATOM 650 N N . TYR A 1 81 ? -15.157 6.768 12.238 1.00 96.94 81 TYR A N 1
ATOM 651 C CA . TYR A 1 81 ? -14.957 6.531 10.814 1.00 96.94 81 TYR A CA 1
ATOM 652 C C . TYR A 1 81 ? -13.522 6.085 10.498 1.00 96.94 81 TYR A C 1
ATOM 654 O O . TYR A 1 81 ? -13.324 5.093 9.803 1.00 96.94 81 TYR A O 1
ATOM 662 N N . GLY A 1 82 ? -12.512 6.732 11.090 1.00 96.69 82 GLY A N 1
ATOM 663 C CA . GLY A 1 82 ? -11.115 6.302 10.967 1.00 96.69 82 GLY A CA 1
ATOM 664 C C . GLY A 1 82 ? -10.886 4.873 11.469 1.00 96.69 82 GLY A C 1
ATOM 665 O O . GLY A 1 82 ? -10.220 4.083 10.801 1.00 96.69 82 GLY A O 1
ATOM 666 N N . LYS A 1 83 ? -11.500 4.494 12.601 1.00 96.31 83 LYS A N 1
ATOM 667 C CA . LYS A 1 83 ? -11.454 3.112 13.110 1.00 96.31 83 LYS A CA 1
ATOM 668 C C . LYS A 1 83 ? -12.095 2.129 12.128 1.00 96.31 83 LYS A C 1
ATOM 670 O O . LYS A 1 83 ? -11.532 1.063 11.895 1.00 96.31 83 LYS A O 1
ATOM 675 N N . HIS A 1 84 ? -13.240 2.485 11.551 1.00 97.12 84 HIS A N 1
ATOM 676 C CA . HIS A 1 84 ? -13.911 1.657 10.553 1.00 97.12 84 HIS A CA 1
ATOM 677 C C . HIS A 1 84 ? -13.032 1.436 9.313 1.00 97.12 84 HIS A C 1
ATOM 679 O O . HIS A 1 84 ? -12.848 0.297 8.893 1.00 97.12 84 HIS A O 1
ATOM 685 N N . LEU A 1 85 ? -12.411 2.493 8.781 1.00 97.19 85 LEU A N 1
ATOM 686 C CA . LEU A 1 85 ? -11.480 2.377 7.654 1.00 97.19 85 LEU A CA 1
ATOM 687 C C . LEU A 1 85 ? -10.264 1.506 7.995 1.00 97.19 85 LEU A C 1
ATOM 689 O O . LEU A 1 85 ? -9.897 0.635 7.212 1.00 97.19 85 LEU A O 1
ATOM 693 N N . MET A 1 86 ? -9.667 1.684 9.179 1.00 96.62 86 MET A N 1
ATOM 694 C CA . MET A 1 86 ? -8.546 0.847 9.619 1.00 96.62 86 MET A CA 1
ATOM 695 C C . MET A 1 86 ? -8.946 -0.633 9.709 1.00 96.62 86 MET A C 1
ATOM 697 O O . MET A 1 86 ? -8.190 -1.504 9.283 1.00 96.62 86 MET A O 1
ATOM 701 N N . GLN A 1 87 ? -10.151 -0.924 10.206 1.00 96.31 87 GLN A N 1
ATOM 702 C CA . GLN A 1 87 ? -10.678 -2.286 10.268 1.00 96.31 87 GLN A CA 1
ATOM 703 C C . GLN A 1 87 ? -10.811 -2.906 8.870 1.00 96.31 87 GLN A C 1
ATOM 705 O O . GLN A 1 87 ? -10.382 -4.041 8.667 1.00 96.31 87 GLN A O 1
ATOM 710 N N . GLN A 1 88 ? -11.313 -2.150 7.887 1.00 96.62 88 GLN A N 1
ATOM 711 C CA . GLN A 1 88 ? -11.380 -2.618 6.499 1.00 96.62 88 GLN A CA 1
ATOM 712 C C . GLN A 1 88 ? -9.991 -2.940 5.932 1.00 96.62 88 GLN A C 1
ATOM 714 O O . GLN A 1 88 ? -9.827 -3.945 5.243 1.00 96.62 88 GLN A O 1
ATOM 719 N N . VAL A 1 89 ? -8.974 -2.120 6.225 1.00 95.69 89 VAL A N 1
ATOM 720 C CA . VAL A 1 89 ? -7.591 -2.394 5.797 1.00 95.69 89 VAL A CA 1
ATOM 721 C C . VAL A 1 89 ? -7.076 -3.689 6.416 1.00 95.69 89 VAL A C 1
ATOM 723 O O . VAL A 1 89 ? -6.551 -4.549 5.708 1.00 95.69 89 VAL A O 1
ATOM 726 N N . ILE A 1 90 ? -7.262 -3.862 7.726 1.00 95.12 90 ILE A N 1
ATOM 727 C CA . ILE A 1 90 ? -6.856 -5.077 8.440 1.00 95.12 90 ILE A CA 1
ATOM 728 C C . ILE A 1 90 ? -7.542 -6.309 7.842 1.00 95.12 90 ILE A C 1
ATOM 730 O O . ILE A 1 90 ? -6.884 -7.323 7.612 1.00 95.12 90 ILE A O 1
ATOM 734 N N . GLU A 1 91 ? -8.841 -6.229 7.556 1.00 95.88 91 GLU A N 1
ATOM 735 C CA . GLU A 1 91 ? -9.602 -7.321 6.951 1.00 95.88 91 GLU A CA 1
ATOM 736 C C . GLU A 1 91 ? -9.110 -7.664 5.548 1.00 95.88 91 GLU A C 1
ATOM 738 O O . GLU A 1 91 ? -8.860 -8.840 5.275 1.00 95.88 91 GLU A O 1
ATOM 743 N N . LYS A 1 92 ? -8.888 -6.662 4.688 1.00 93.94 92 LYS A N 1
ATOM 744 C CA . LYS A 1 92 ? -8.306 -6.857 3.352 1.00 93.94 92 LYS A CA 1
ATOM 745 C C . LYS A 1 92 ? -6.960 -7.581 3.439 1.00 93.94 92 LYS A C 1
ATOM 747 O O . LYS A 1 92 ? -6.772 -8.603 2.785 1.00 93.94 92 LYS A O 1
ATOM 752 N N . LEU A 1 93 ? -6.052 -7.110 4.298 1.00 93.44 93 LEU A N 1
ATOM 753 C CA . LEU A 1 93 ? -4.718 -7.697 4.466 1.00 93.44 93 LEU A CA 1
ATOM 754 C C . LEU A 1 93 ? -4.763 -9.112 5.067 1.00 93.44 93 LEU A C 1
ATOM 756 O O . LEU A 1 93 ? -4.047 -10.016 4.629 1.00 93.44 93 LEU A O 1
ATOM 760 N N . ALA A 1 94 ? -5.609 -9.337 6.073 1.00 92.62 94 ALA A N 1
ATOM 761 C CA . ALA A 1 94 ? -5.738 -10.637 6.726 1.00 92.62 94 ALA A CA 1
ATOM 762 C C . ALA A 1 94 ? -6.334 -11.704 5.793 1.00 92.62 94 ALA A C 1
ATOM 764 O O . ALA A 1 94 ? -6.007 -12.887 5.942 1.00 92.62 94 ALA A O 1
ATOM 765 N N . ASN A 1 95 ? -7.163 -11.283 4.832 1.00 92.81 95 ASN A N 1
ATOM 766 C CA . ASN A 1 95 ? -7.932 -12.153 3.946 1.00 92.81 95 ASN A CA 1
ATOM 767 C C . ASN A 1 95 ? -7.399 -12.222 2.504 1.00 92.81 95 ASN A C 1
ATOM 769 O O . ASN A 1 95 ? -8.080 -12.791 1.658 1.00 92.81 95 ASN A O 1
ATOM 773 N N . ILE A 1 96 ? -6.178 -11.743 2.224 1.00 88.88 96 ILE A N 1
ATOM 774 C CA . ILE A 1 96 ? -5.533 -11.898 0.900 1.00 88.88 96 ILE A CA 1
ATOM 775 C C . ILE A 1 96 ? -5.630 -13.373 0.424 1.00 88.88 96 ILE A C 1
ATOM 777 O O . ILE A 1 96 ? -5.290 -14.275 1.199 1.00 88.88 96 ILE A O 1
ATOM 781 N N . PRO A 1 97 ? -6.099 -13.668 -0.799 1.00 88.19 97 PRO A N 1
ATOM 782 C CA . PRO A 1 97 ? -6.152 -15.031 -1.339 1.00 88.19 97 PRO A CA 1
ATOM 783 C C . PRO A 1 97 ? -4.801 -15.764 -1.252 1.00 88.19 97 PRO A C 1
ATOM 785 O O . PRO A 1 97 ? -3.747 -15.135 -1.250 1.00 88.19 97 PRO A O 1
ATOM 788 N N . LYS A 1 98 ? -4.796 -17.095 -1.076 1.00 83.69 98 LYS A N 1
ATOM 789 C CA . LYS A 1 98 ? -3.557 -17.857 -0.782 1.00 83.69 98 LYS A CA 1
ATOM 790 C C . LYS A 1 98 ? -2.549 -17.837 -1.935 1.00 83.69 98 LYS A C 1
ATOM 792 O O . LYS A 1 98 ? -1.352 -17.792 -1.681 1.00 83.69 98 LYS A O 1
ATOM 797 N N . ASP A 1 99 ? -3.051 -17.890 -3.155 1.00 84.62 99 ASP A N 1
ATOM 798 C CA . ASP A 1 99 ? -2.314 -17.734 -4.402 1.00 84.62 99 ASP A CA 1
ATOM 799 C C . ASP A 1 99 ? -1.601 -16.378 -4.444 1.00 84.62 99 ASP A C 1
ATOM 801 O O . ASP A 1 99 ? -0.382 -16.333 -4.572 1.00 84.62 99 ASP A O 1
ATOM 805 N N . ILE A 1 100 ? -2.319 -15.278 -4.201 1.00 81.25 100 ILE A N 1
ATOM 806 C CA . ILE A 1 100 ? -1.743 -13.921 -4.181 1.00 81.25 100 ILE A CA 1
ATOM 807 C C . ILE A 1 100 ? -0.795 -13.741 -2.988 1.00 81.25 100 ILE A C 1
ATOM 809 O O . ILE A 1 100 ? 0.246 -13.089 -3.076 1.00 81.25 100 ILE A O 1
ATOM 813 N N . ALA A 1 101 ? -1.127 -14.354 -1.853 1.00 79.00 101 ALA A N 1
ATOM 814 C CA . ALA A 1 101 ? -0.345 -14.280 -0.630 1.00 79.00 101 ALA A CA 1
ATOM 815 C C . ALA A 1 101 ? 1.063 -14.860 -0.761 1.00 79.00 101 ALA A C 1
ATOM 817 O O . ALA A 1 101 ? 1.934 -14.454 0.007 1.00 79.00 101 ALA A O 1
ATOM 818 N N . ALA A 1 102 ? 1.294 -15.780 -1.703 1.00 80.25 102 ALA A N 1
ATOM 819 C CA . ALA A 1 102 ? 2.636 -16.262 -2.012 1.00 80.25 102 ALA A CA 1
ATOM 820 C C . ALA A 1 102 ? 3.561 -15.115 -2.454 1.00 80.25 102 ALA A C 1
ATOM 822 O O . ALA A 1 102 ? 4.754 -15.157 -2.170 1.00 80.25 102 ALA A O 1
ATOM 823 N N . GLY A 1 103 ? 3.002 -14.067 -3.072 1.00 81.00 103 GLY A N 1
ATOM 824 C CA . GLY A 1 103 ? 3.732 -12.870 -3.482 1.00 81.00 103 GLY A CA 1
ATOM 825 C C . GLY A 1 103 ? 3.731 -11.696 -2.526 1.00 81.00 103 GLY A C 1
ATOM 826 O O . GLY A 1 103 ? 4.483 -10.747 -2.728 1.00 81.00 103 GLY A O 1
ATOM 827 N N . LEU A 1 104 ? 2.900 -11.755 -1.489 1.00 85.31 104 LEU A N 1
ATOM 828 C CA . LEU A 1 104 ? 2.773 -10.716 -0.469 1.00 85.31 104 LEU A CA 1
ATOM 829 C C . LEU A 1 104 ? 2.795 -11.321 0.950 1.00 85.31 104 LEU A C 1
ATOM 831 O O . LEU A 1 104 ? 1.909 -11.006 1.763 1.00 85.31 104 LEU A O 1
ATOM 835 N N . PRO A 1 105 ? 3.746 -12.220 1.280 1.00 85.31 105 PRO A N 1
ATOM 836 C CA . PRO A 1 105 ? 3.686 -12.970 2.531 1.00 85.31 105 PRO A CA 1
ATOM 837 C C . PRO A 1 105 ? 3.789 -12.052 3.757 1.00 85.31 105 PRO A C 1
ATOM 839 O O . PRO A 1 105 ? 3.117 -12.294 4.767 1.00 85.31 105 PRO A O 1
ATOM 842 N N . GLU A 1 106 ? 4.550 -10.960 3.668 1.00 89.25 106 GLU A N 1
ATOM 843 C CA . GLU A 1 106 ? 4.690 -9.953 4.720 1.00 89.25 106 GLU A CA 1
ATOM 844 C C . GLU A 1 106 ? 3.389 -9.178 4.949 1.00 89.25 106 GLU A C 1
ATOM 846 O O . GLU A 1 106 ? 2.980 -9.017 6.100 1.00 89.25 106 GLU A O 1
ATOM 851 N N . LEU A 1 107 ? 2.695 -8.749 3.886 1.00 89.56 107 LEU A N 1
ATOM 852 C CA . LEU A 1 107 ? 1.432 -8.007 4.008 1.00 89.56 107 LEU A CA 1
ATOM 853 C C . LEU A 1 107 ? 0.332 -8.871 4.624 1.00 89.56 107 LEU A C 1
ATOM 855 O O . LEU A 1 107 ? -0.380 -8.431 5.530 1.00 89.56 107 LEU A O 1
ATOM 859 N N . ARG A 1 108 ? 0.237 -10.138 4.208 1.00 91.56 108 ARG A N 1
ATOM 860 C CA . ARG A 1 108 ? -0.703 -11.084 4.818 1.00 91.56 108 ARG A CA 1
ATOM 861 C C . ARG A 1 108 ? -0.386 -11.337 6.288 1.00 91.56 108 ARG A C 1
ATOM 863 O O . ARG A 1 108 ? -1.296 -11.415 7.120 1.00 91.56 108 ARG A O 1
ATOM 870 N N . ARG A 1 109 ? 0.8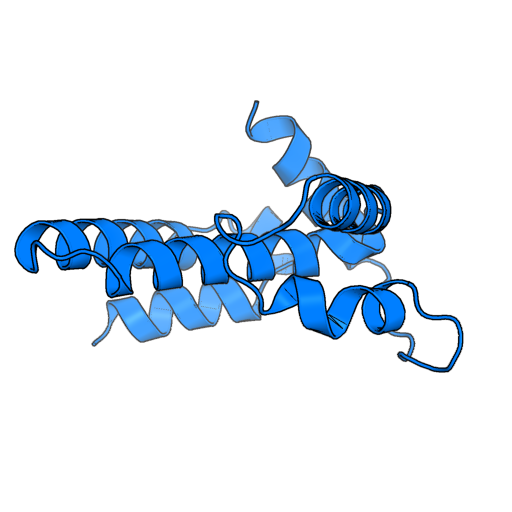98 -11.485 6.630 1.00 92.50 109 ARG A N 1
ATOM 871 C CA . ARG A 1 109 ? 1.343 -11.658 8.020 1.00 92.50 109 ARG A CA 1
ATOM 872 C C . ARG A 1 109 ? 1.022 -10.423 8.862 1.00 92.50 109 ARG A C 1
ATOM 874 O O . ARG A 1 109 ? 0.555 -10.582 9.992 1.00 92.50 109 ARG A O 1
ATOM 881 N N . LEU A 1 110 ? 1.222 -9.224 8.316 1.00 92.00 110 LEU A N 1
ATOM 882 C CA . LEU A 1 110 ? 0.871 -7.965 8.967 1.00 92.00 110 LEU A CA 1
ATOM 883 C C . LEU A 1 110 ? -0.630 -7.907 9.261 1.00 92.00 110 LEU A C 1
ATOM 885 O O . LEU A 1 110 ? -1.005 -7.734 10.418 1.00 92.00 110 LEU A O 1
ATOM 889 N N . GLY A 1 111 ? -1.482 -8.150 8.261 1.00 92.44 111 GLY A N 1
ATOM 890 C CA . GLY A 1 111 ? -2.937 -8.150 8.440 1.00 92.44 111 GLY A CA 1
ATOM 891 C C . GLY A 1 111 ? -3.405 -9.115 9.529 1.00 92.44 111 GLY A C 1
ATOM 892 O O . GLY A 1 111 ? -4.174 -8.741 10.413 1.00 92.44 111 GLY A O 1
ATOM 893 N N . ARG A 1 112 ? -2.878 -10.347 9.542 1.00 94.00 112 ARG A N 1
ATOM 894 C CA . ARG A 1 112 ? -3.190 -11.334 10.593 1.00 94.00 112 ARG A CA 1
ATOM 895 C C . ARG A 1 112 ? -2.709 -10.910 11.978 1.00 94.00 112 ARG A C 1
ATOM 897 O O . ARG A 1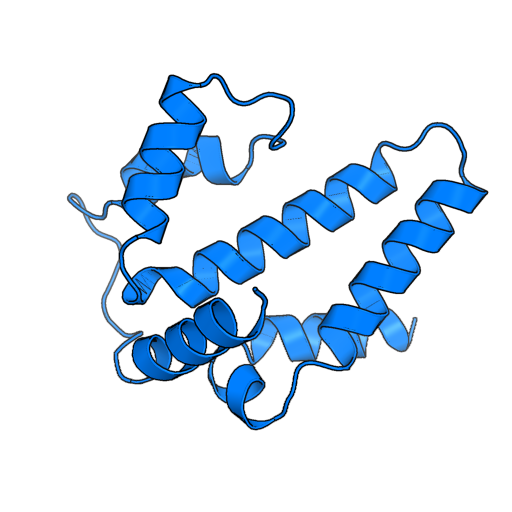 112 ? -3.393 -11.184 12.957 1.00 94.00 112 ARG A O 1
ATOM 904 N N . THR A 1 113 ? -1.540 -10.278 12.064 1.00 95.00 113 THR A N 1
ATOM 905 C CA . THR A 1 113 ? -1.000 -9.769 13.332 1.00 95.00 113 THR A CA 1
ATOM 906 C C . THR A 1 113 ? -1.864 -8.640 13.877 1.00 95.00 113 THR A C 1
ATOM 908 O O . THR A 1 113 ? -2.212 -8.662 15.053 1.00 95.00 113 THR A O 1
ATOM 911 N N . LEU A 1 114 ? -2.242 -7.685 13.025 1.00 92.75 114 LEU A N 1
ATOM 912 C CA . LEU A 1 114 ? -3.083 -6.557 13.417 1.00 92.75 114 LEU A CA 1
ATOM 913 C C . LEU A 1 114 ? -4.492 -7.005 13.812 1.00 92.75 114 LEU A C 1
ATOM 915 O O . LEU A 1 114 ? -5.008 -6.515 14.801 1.00 92.75 114 LEU A O 1
ATOM 919 N N . LYS A 1 115 ? -5.077 -7.990 13.117 1.00 93.56 115 LYS A N 1
ATOM 920 C CA . LYS A 1 115 ? -6.411 -8.531 13.439 1.00 93.56 115 LYS A CA 1
ATOM 921 C C . LYS A 1 115 ? -6.504 -9.194 14.821 1.00 93.56 115 LYS A C 1
ATOM 923 O O . LYS A 1 115 ? -7.598 -9.346 15.350 1.00 93.56 115 LYS A O 1
ATOM 928 N N . ARG A 1 116 ? -5.382 -9.661 15.374 1.00 92.38 116 ARG A N 1
ATOM 929 C CA . ARG A 1 116 ? -5.330 -10.326 16.688 1.00 92.38 116 ARG A CA 1
ATOM 930 C C . ARG A 1 116 ? -5.221 -9.350 17.862 1.00 92.38 116 ARG A C 1
ATOM 932 O O . ARG A 1 116 ? -5.293 -9.807 18.998 1.00 92.38 116 ARG A O 1
ATOM 939 N N . ARG A 1 117 ? -4.958 -8.071 17.594 1.00 78.38 117 ARG A N 1
ATOM 940 C CA . ARG A 1 117 ? -4.798 -7.017 18.599 1.00 78.38 117 ARG A CA 1
ATOM 941 C C . ARG A 1 117 ? -6.065 -6.181 18.675 1.00 78.38 117 ARG A C 1
ATOM 943 O O . ARG A 1 117 ? -6.380 -5.748 19.800 1.00 78.38 117 ARG A O 1
#

InterPro domains:
  IPR002560 Transposase IS204/IS1001/IS1096/IS1165, DDE domain [PF01610] (20-116)

Organism: NCBI:txid871571

Secondary structure (DSSP, 8-state):
--HHHHHHHHHHGGG------TT-TTGGGTTGGGS-GGG--HHHHHHHHHHHTSGGGHHHHHHHHHHHHHHHHHT-SSHHHHHHHHHHHHHHHHT--HHHHTT-HHHHHHHHHHHT-

Foldseek 3Di:
DVVVLLVLLLVLLVDPDDDDDDPQLCVVLVVVLLDAPVPDDPVSVVSVVVNCVDSNCSLVVVVSVLNNQLVVLVPDPDVVSSVVSVLVSLVCQCPPDPSSCSSHVVSNVVSVVVVVD

Sequence (117 aa):
MQDSKEKRVLSAVWRTGRGSRHGDPLYGVRRTLKTGANLLTEKQAEKLEAVFADDFHACVEAAWISYQDMMHAYRQKNRQYGKHLMQQVIEKLANIPKDIAAGLPELRRLGRTLKRR